Protein AF-S4NS08-F1 (afdb_monomer)

Structure (mmCIF, N/CA/C/O backbone):
data_AF-S4NS08-F1
#
_entry.id   AF-S4NS08-F1
#
loop_
_atom_site.group_PDB
_atom_site.id
_atom_site.type_symbol
_atom_site.label_atom_id
_atom_site.label_alt_id
_atom_site.label_comp_id
_atom_site.label_asym_id
_atom_site.label_entity_id
_atom_site.label_seq_id
_atom_site.pdbx_PDB_ins_code
_atom_site.Cartn_x
_atom_site.Cartn_y
_atom_site.Cartn_z
_atom_site.occupancy
_atom_site.B_iso_or_equiv
_atom_site.auth_seq_id
_atom_site.auth_comp_id
_atom_site.auth_asym_id
_atom_site.auth_atom_id
_atom_site.pdbx_PDB_model_num
ATOM 1 N N . LEU A 1 1 ? -10.485 -9.402 0.959 1.00 82.06 1 LEU A N 1
ATOM 2 C CA . LEU A 1 1 ? -9.587 -8.343 0.434 1.00 82.06 1 LEU A CA 1
ATOM 3 C C . LEU A 1 1 ? -9.906 -7.899 -0.992 1.00 82.06 1 LEU A C 1
ATOM 5 O O . LEU A 1 1 ? -10.132 -6.718 -1.177 1.00 82.06 1 LEU A O 1
ATOM 9 N N . ARG A 1 2 ? -10.010 -8.782 -1.997 1.00 86.94 2 ARG A N 1
ATOM 10 C CA . ARG A 1 2 ? -10.289 -8.351 -3.390 1.00 86.94 2 ARG A CA 1
ATOM 11 C C . ARG A 1 2 ? -11.571 -7.513 -3.561 1.00 86.94 2 ARG A C 1
ATOM 13 O O . ARG A 1 2 ? -11.562 -6.531 -4.291 1.00 86.94 2 ARG A O 1
ATOM 20 N N . CYS A 1 3 ? -12.643 -7.840 -2.831 1.00 93.06 3 CYS A N 1
ATOM 21 C CA . CYS A 1 3 ? -13.858 -7.009 -2.796 1.00 93.06 3 CYS A CA 1
ATOM 22 C C . CYS A 1 3 ? -13.621 -5.633 -2.151 1.00 93.06 3 CYS A C 1
ATOM 24 O O . CYS A 1 3 ? -14.190 -4.649 -2.607 1.00 93.06 3 CYS A O 1
ATOM 26 N N . LEU A 1 4 ? -12.763 -5.555 -1.124 1.00 93.31 4 LEU A N 1
ATOM 27 C CA . LEU A 1 4 ? -12.377 -4.282 -0.507 1.00 93.31 4 LEU A CA 1
ATOM 28 C C . LEU A 1 4 ? -11.552 -3.438 -1.482 1.00 93.31 4 LEU A C 1
ATOM 30 O O . LEU A 1 4 ? -11.809 -2.249 -1.594 1.00 93.31 4 LEU A O 1
ATOM 34 N N . ALA A 1 5 ? -10.637 -4.047 -2.244 1.00 94.06 5 ALA A N 1
ATOM 35 C CA . ALA A 1 5 ? -9.871 -3.346 -3.275 1.00 94.06 5 ALA A CA 1
ATOM 36 C C . ALA A 1 5 ? -10.764 -2.740 -4.366 1.00 94.06 5 ALA A C 1
ATOM 38 O O . ALA A 1 5 ? -10.539 -1.608 -4.780 1.00 94.06 5 ALA A O 1
ATOM 39 N N . ALA A 1 6 ? -11.811 -3.449 -4.794 1.00 94.25 6 ALA A N 1
ATOM 40 C CA . ALA A 1 6 ? -12.813 -2.879 -5.695 1.00 94.25 6 ALA A CA 1
ATOM 41 C C . ALA A 1 6 ? -13.646 -1.778 -5.008 1.00 94.25 6 ALA A C 1
ATOM 43 O O . ALA A 1 6 ? -13.922 -0.743 -5.604 1.00 94.25 6 ALA A O 1
ATOM 44 N N . GLY A 1 7 ? -14.020 -1.983 -3.741 1.00 95.38 7 GLY A N 1
ATOM 45 C CA . GLY A 1 7 ? -14.748 -1.001 -2.936 1.00 95.38 7 GLY A CA 1
ATOM 46 C C . GLY A 1 7 ? -13.971 0.293 -2.676 1.00 95.38 7 GLY A C 1
ATOM 47 O O . GLY A 1 7 ? -14.595 1.338 -2.544 1.00 95.38 7 GLY A O 1
ATOM 48 N N . ALA A 1 8 ? -12.635 0.243 -2.661 1.00 96.88 8 ALA A N 1
ATOM 49 C CA . ALA A 1 8 ? -11.761 1.405 -2.483 1.00 96.88 8 ALA A CA 1
ATOM 50 C C . ALA A 1 8 ? -11.921 2.476 -3.568 1.00 96.88 8 ALA A C 1
ATOM 52 O O . ALA A 1 8 ? -11.657 3.645 -3.310 1.00 96.88 8 ALA A O 1
ATOM 53 N N . LEU A 1 9 ? -12.390 2.083 -4.753 1.00 95.81 9 LEU A N 1
ATOM 54 C CA . LEU A 1 9 ? -12.628 2.987 -5.878 1.00 95.81 9 LEU A CA 1
ATOM 55 C C . LEU A 1 9 ? -14.002 3.667 -5.823 1.00 95.81 9 LEU A C 1
ATOM 57 O O . LEU A 1 9 ? -14.337 4.436 -6.716 1.00 95.81 9 LEU A O 1
ATOM 61 N N . ARG A 1 10 ? -14.836 3.362 -4.822 1.00 96.50 10 ARG A N 1
ATOM 62 C CA . ARG A 1 10 ? -16.149 3.997 -4.687 1.00 96.50 10 ARG A CA 1
ATOM 63 C C . ARG A 1 10 ? -16.029 5.347 -3.989 1.00 96.50 10 ARG A C 1
ATOM 65 O O . ARG A 1 10 ? -15.371 5.442 -2.955 1.00 96.50 10 ARG A O 1
ATOM 72 N N . ASP A 1 11 ? -16.770 6.336 -4.478 1.00 91.31 11 ASP A N 1
ATOM 73 C CA . ASP A 1 11 ? -16.823 7.694 -3.912 1.00 91.31 11 ASP A CA 1
ATOM 74 C C . ASP A 1 11 ? -17.187 7.715 -2.414 1.00 91.31 11 ASP A C 1
ATOM 76 O O . ASP A 1 11 ? -16.743 8.577 -1.657 1.00 91.31 11 ASP A O 1
ATOM 80 N N . ASP A 1 12 ? -17.991 6.745 -1.962 1.00 93.88 12 ASP A N 1
ATOM 81 C CA . ASP A 1 12 ? -18.496 6.641 -0.592 1.00 93.88 12 ASP A CA 1
ATOM 82 C C . ASP A 1 12 ? -17.594 5.838 0.361 1.00 93.88 12 ASP A C 1
ATOM 84 O O . ASP A 1 12 ? -17.915 5.712 1.548 1.00 93.88 12 ASP A O 1
ATOM 88 N N . VAL A 1 13 ? -16.433 5.347 -0.094 1.00 96.19 13 VAL A N 1
ATOM 89 C CA . VAL A 1 13 ? -15.523 4.543 0.744 1.00 96.19 13 VAL A CA 1
ATOM 90 C C . VAL A 1 13 ? -15.063 5.292 1.998 1.00 96.19 13 VAL A C 1
ATOM 92 O O . VAL A 1 13 ? -14.870 4.683 3.050 1.00 96.19 13 VAL A O 1
ATOM 95 N N . ALA A 1 14 ? -14.953 6.621 1.931 1.00 93.12 14 ALA A N 1
ATOM 96 C CA . ALA A 1 14 ? -14.541 7.450 3.061 1.00 93.12 14 ALA A CA 1
ATOM 97 C C . ALA A 1 14 ? -15.444 7.276 4.292 1.00 93.12 14 ALA A C 1
ATOM 99 O O . ALA A 1 14 ? -14.958 7.328 5.422 1.00 93.12 14 ALA A O 1
ATOM 100 N N . LEU A 1 15 ? -16.739 6.996 4.091 1.00 94.81 15 LEU A N 1
ATOM 101 C CA . LEU A 1 15 ? -17.668 6.726 5.188 1.00 94.81 15 LEU A CA 1
ATOM 102 C C . LEU A 1 15 ? -17.253 5.476 5.967 1.00 94.81 15 LEU A C 1
ATOM 104 O O . LEU A 1 15 ? -17.260 5.498 7.196 1.00 94.81 15 LEU A O 1
ATOM 108 N N . LEU A 1 16 ? -16.838 4.417 5.266 1.00 94.75 16 LEU A N 1
ATOM 109 C CA . LEU A 1 16 ? -16.332 3.188 5.877 1.00 94.75 16 LEU A CA 1
ATOM 110 C C . LEU A 1 16 ? -15.012 3.439 6.617 1.00 94.75 16 LEU A C 1
ATOM 112 O O . LEU A 1 16 ? -14.869 3.015 7.762 1.00 94.75 16 LEU A O 1
ATOM 116 N N . LEU A 1 17 ? -14.079 4.176 6.009 1.00 95.38 17 LEU A N 1
ATOM 117 C CA . LEU A 1 17 ? -12.778 4.489 6.621 1.00 95.38 17 LEU A CA 1
ATOM 118 C C . LEU A 1 17 ? -12.917 5.340 7.890 1.00 95.38 17 LEU A C 1
ATOM 120 O O . LEU A 1 17 ? -12.172 5.168 8.855 1.00 95.38 17 LEU A O 1
ATOM 124 N N . HIS A 1 18 ? -13.893 6.249 7.926 1.00 91.88 18 HIS A N 1
ATOM 125 C CA . HIS A 1 18 ? -14.195 7.023 9.126 1.00 91.88 18 HIS A CA 1
ATOM 126 C C . HIS A 1 18 ? -14.753 6.164 10.263 1.00 91.88 18 HIS A C 1
ATOM 128 O O . HIS A 1 18 ? -14.437 6.444 11.419 1.00 91.88 18 HIS A O 1
ATOM 134 N N . GLN A 1 19 ? -15.524 5.113 9.964 1.00 93.25 19 GLN A N 1
ATOM 135 C CA . GLN A 1 19 ? -15.951 4.156 10.992 1.00 93.25 19 GLN A CA 1
ATOM 136 C C . GLN A 1 19 ? -14.779 3.302 11.501 1.00 93.25 19 GLN A C 1
ATOM 138 O O . GLN A 1 19 ? -14.725 2.997 12.691 1.00 93.25 19 GLN A O 1
ATOM 143 N N . ASP A 1 20 ? -13.817 2.962 10.634 1.00 94.00 20 ASP A N 1
ATOM 144 C CA . ASP A 1 20 ? -12.636 2.169 11.011 1.00 94.00 20 ASP A CA 1
ATOM 145 C C . ASP A 1 20 ? -11.718 2.894 12.007 1.00 94.00 20 ASP A C 1
ATOM 147 O O . ASP A 1 20 ? -11.062 2.243 12.811 1.00 94.00 20 ASP A O 1
ATOM 151 N N . ARG A 1 21 ? -11.733 4.235 12.047 1.00 86.88 21 ARG A N 1
ATOM 152 C CA . ARG A 1 21 ? -10.878 5.063 12.927 1.00 86.88 21 ARG A CA 1
ATOM 153 C C . ARG A 1 21 ? -10.962 4.715 14.421 1.00 86.88 21 ARG A C 1
ATOM 155 O O . ARG A 1 21 ? -10.094 5.106 15.191 1.00 86.88 21 ARG A O 1
ATOM 162 N N . ARG A 1 22 ? -12.013 4.026 14.864 1.00 87.44 22 ARG A N 1
ATOM 163 C CA . ARG A 1 22 ? -12.130 3.581 16.256 1.00 87.44 22 ARG A CA 1
ATOM 164 C C . ARG A 1 22 ? -11.239 2.376 16.563 1.00 87.44 22 ARG A C 1
ATOM 166 O O . ARG A 1 22 ? -10.602 2.354 17.608 1.00 87.44 22 ARG A O 1
ATOM 173 N N . GLU A 1 23 ? -11.220 1.392 15.672 1.00 91.00 23 GLU A N 1
ATOM 174 C CA . GLU A 1 23 ? -10.586 0.086 15.905 1.00 91.00 23 GLU A CA 1
ATOM 175 C C . GLU A 1 23 ? -9.300 -0.094 15.083 1.00 91.00 23 GLU A C 1
ATOM 177 O O . GLU A 1 23 ? -8.513 -0.993 15.362 1.00 91.00 23 GLU A O 1
ATOM 182 N N . HIS A 1 24 ? -9.082 0.750 14.068 1.00 95.12 24 HIS A N 1
ATOM 183 C CA . HIS A 1 24 ? -7.971 0.681 13.113 1.00 95.12 24 HIS A CA 1
ATOM 184 C C . HIS A 1 24 ? -7.807 -0.721 12.505 1.00 95.12 24 HIS A C 1
ATOM 186 O O . HIS A 1 24 ? -6.692 -1.162 12.223 1.00 95.12 24 HIS A O 1
ATOM 192 N N . ALA A 1 25 ? -8.909 -1.453 12.313 1.00 95.31 25 ALA A N 1
ATOM 193 C CA . ALA A 1 25 ? -8.874 -2.873 11.986 1.00 95.31 25 ALA A CA 1
ATOM 194 C C . ALA A 1 25 ? -8.207 -3.122 10.627 1.00 95.31 25 ALA A C 1
ATOM 196 O O . ALA A 1 25 ? -7.455 -4.089 10.467 1.00 95.31 25 ALA A O 1
ATOM 197 N N . LEU A 1 26 ? -8.438 -2.228 9.659 1.00 96.88 26 LEU A N 1
ATOM 198 C CA . LEU A 1 26 ? -7.848 -2.323 8.325 1.00 96.88 26 LEU A CA 1
ATOM 199 C C . LEU A 1 26 ? -6.320 -2.196 8.363 1.00 96.88 26 LEU A C 1
ATOM 201 O O . LEU A 1 26 ? -5.621 -3.025 7.776 1.00 96.88 26 LEU A O 1
ATOM 205 N N . LEU A 1 27 ? -5.785 -1.199 9.072 1.00 97.00 27 LEU A N 1
ATOM 206 C CA . LEU A 1 27 ? -4.339 -0.959 9.115 1.00 97.00 27 LEU A CA 1
ATOM 207 C C . LEU A 1 27 ? -3.618 -1.808 10.163 1.00 97.00 27 LEU A C 1
ATOM 209 O O . LEU A 1 27 ? -2.474 -2.189 9.938 1.00 97.00 27 LEU A O 1
ATOM 213 N N . ALA A 1 28 ? -4.286 -2.232 11.234 1.00 96.69 28 ALA A N 1
ATOM 214 C CA . ALA A 1 28 ? -3.768 -3.277 12.117 1.00 96.69 28 ALA A CA 1
ATOM 215 C C . ALA A 1 28 ? -3.603 -4.607 11.361 1.00 96.69 28 ALA A C 1
ATOM 217 O O . ALA A 1 28 ? -2.618 -5.329 11.539 1.00 96.69 28 ALA A O 1
ATOM 218 N N . TYR A 1 29 ? -4.530 -4.928 10.449 1.00 97.00 29 TYR A N 1
ATOM 219 C CA . TYR A 1 29 ? -4.353 -6.055 9.540 1.00 97.00 29 TYR A CA 1
ATOM 220 C C . TYR A 1 29 ? -3.183 -5.815 8.570 1.00 97.00 29 TYR A C 1
ATOM 222 O O . TYR A 1 29 ? -2.312 -6.681 8.456 1.00 97.00 29 TYR A O 1
ATOM 230 N N . ALA A 1 30 ? -3.110 -4.637 7.941 1.00 97.69 30 ALA A N 1
ATOM 231 C CA . ALA A 1 30 ? -2.063 -4.295 6.976 1.00 97.69 30 ALA A CA 1
ATOM 232 C C . ALA A 1 30 ? -0.644 -4.266 7.574 1.00 97.69 30 ALA A C 1
ATOM 234 O O . ALA A 1 30 ? 0.312 -4.662 6.911 1.00 97.69 30 ALA A O 1
ATOM 235 N N . GLN A 1 31 ? -0.501 -3.902 8.851 1.00 97.25 31 GLN A N 1
ATOM 236 C CA . GLN A 1 31 ? 0.774 -3.895 9.579 1.00 97.25 31 GLN A CA 1
ATOM 237 C C . GLN A 1 31 ? 1.479 -5.262 9.569 1.00 97.25 31 GLN A C 1
ATOM 239 O O . GLN A 1 31 ? 2.698 -5.354 9.745 1.00 97.25 31 GLN A O 1
ATOM 244 N N . ARG A 1 32 ? 0.730 -6.345 9.339 1.00 96.75 32 ARG A N 1
ATOM 245 C CA . ARG A 1 32 ? 1.230 -7.723 9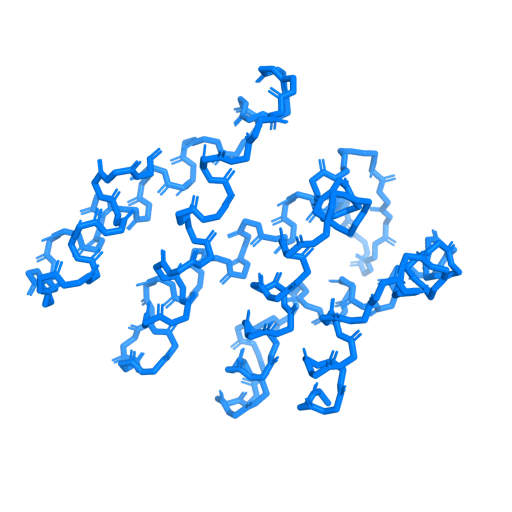.303 1.00 96.75 32 ARG A CA 1
ATOM 246 C C . ARG A 1 32 ? 1.540 -8.220 7.888 1.00 96.75 32 ARG A C 1
ATOM 248 O O . ARG A 1 32 ? 1.713 -9.424 7.734 1.00 96.75 32 ARG A O 1
ATOM 255 N N . VAL A 1 33 ? 1.634 -7.332 6.889 1.00 98.06 33 VAL A N 1
ATOM 256 C CA . VAL A 1 33 ? 1.807 -7.661 5.457 1.00 98.06 33 VAL A CA 1
ATOM 257 C C . VAL A 1 33 ? 2.835 -8.766 5.183 1.00 98.06 33 VAL A C 1
ATOM 259 O O . VAL A 1 33 ? 2.523 -9.719 4.480 1.00 98.06 33 VAL A O 1
ATOM 262 N N . GLU A 1 34 ? 4.005 -8.721 5.819 1.00 96.88 34 GLU A N 1
ATOM 263 C CA . GLU A 1 34 ? 5.084 -9.713 5.659 1.00 96.88 34 GLU A CA 1
ATOM 264 C C . GLU A 1 34 ? 4.683 -11.146 6.052 1.00 96.88 34 GLU A C 1
ATOM 266 O O . GLU A 1 34 ? 5.288 -12.115 5.600 1.00 96.88 34 GLU A O 1
ATOM 271 N N . ARG A 1 35 ? 3.678 -11.291 6.922 1.00 96.88 35 ARG A N 1
ATOM 272 C CA . ARG A 1 35 ? 3.190 -12.575 7.447 1.00 96.88 35 ARG A CA 1
ATOM 273 C C . ARG A 1 35 ? 1.961 -13.090 6.702 1.00 96.88 35 ARG A C 1
ATOM 275 O O . ARG A 1 35 ? 1.484 -14.178 7.018 1.00 96.88 35 ARG A O 1
ATOM 282 N N . LEU A 1 36 ? 1.414 -12.306 5.775 1.00 97.69 36 LEU A N 1
ATOM 283 C CA . LEU A 1 36 ? 0.230 -12.689 5.016 1.00 97.69 36 LEU A CA 1
ATOM 284 C C . LEU A 1 36 ? 0.605 -13.640 3.868 1.00 97.69 36 LEU A C 1
ATOM 286 O O . LEU A 1 36 ? 1.717 -13.558 3.343 1.00 97.69 36 LEU A O 1
ATOM 290 N N . PRO A 1 37 ? -0.316 -14.509 3.427 1.00 97.19 37 PRO A N 1
ATOM 291 C CA . PRO A 1 37 ? -0.196 -15.215 2.154 1.00 97.19 37 PRO A CA 1
ATOM 292 C C . PRO A 1 37 ? 0.019 -14.253 0.973 1.00 97.19 37 PRO A C 1
ATOM 294 O O . PRO A 1 37 ? -0.483 -13.130 0.982 1.00 97.19 37 PRO A O 1
ATOM 297 N N . ALA A 1 38 ? 0.746 -14.679 -0.064 1.00 95.75 38 ALA A N 1
ATOM 298 C CA . ALA A 1 38 ? 1.121 -13.807 -1.187 1.00 95.75 38 ALA A CA 1
ATOM 299 C C . ALA A 1 38 ? -0.086 -13.200 -1.935 1.00 95.75 38 ALA A C 1
ATOM 301 O O . ALA A 1 38 ? -0.046 -12.048 -2.364 1.00 95.75 38 ALA A O 1
ATOM 302 N N . ASP A 1 39 ? -1.181 -13.948 -2.060 1.00 95.88 39 ASP A N 1
ATOM 303 C CA . ASP A 1 39 ? -2.427 -13.479 -2.666 1.00 95.88 39 ASP A CA 1
ATOM 304 C C . ASP A 1 39 ? -3.146 -12.431 -1.803 1.00 95.88 39 ASP A C 1
ATOM 306 O O . ASP A 1 39 ? -3.742 -11.491 -2.339 1.00 95.88 39 ASP A O 1
ATOM 310 N N . GLU A 1 40 ? -3.058 -12.558 -0.478 1.00 97.62 40 GLU A N 1
ATOM 311 C CA . GLU A 1 40 ? -3.538 -11.550 0.466 1.00 97.62 40 GLU A CA 1
ATOM 312 C C . GLU A 1 40 ? -2.656 -10.299 0.451 1.00 97.62 40 GLU A C 1
ATOM 314 O O . GLU A 1 40 ? -3.198 -9.195 0.433 1.00 97.62 40 GLU A O 1
ATOM 319 N N . GLN A 1 41 ? -1.328 -10.446 0.370 1.00 98.25 41 GLN A N 1
ATOM 320 C CA . GLN A 1 41 ? -0.401 -9.318 0.205 1.00 98.25 41 GLN A CA 1
ATOM 321 C C . GLN A 1 41 ? -0.740 -8.505 -1.046 1.00 98.25 41 GLN A C 1
ATOM 323 O O . GLN A 1 41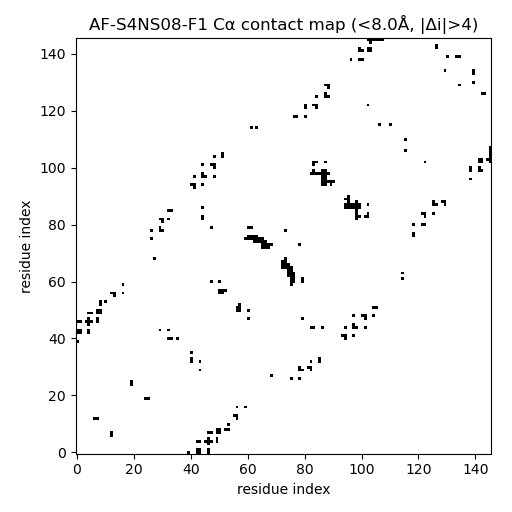 ? -0.856 -7.284 -0.973 1.00 98.25 41 GLN A O 1
ATOM 328 N N . LEU A 1 42 ? -0.974 -9.173 -2.181 1.00 98.06 42 LEU A N 1
ATOM 329 C CA . LEU A 1 42 ? -1.293 -8.495 -3.437 1.00 98.06 42 LEU A CA 1
ATOM 330 C C . LEU A 1 42 ? -2.658 -7.808 -3.372 1.00 98.06 42 LEU A C 1
ATOM 332 O O . LEU A 1 42 ? -2.805 -6.656 -3.778 1.00 98.06 42 LEU A O 1
ATOM 336 N N . ALA A 1 43 ? -3.663 -8.484 -2.813 1.00 97.88 43 ALA A N 1
ATOM 337 C CA . ALA A 1 43 ? -4.984 -7.892 -2.644 1.00 97.88 43 ALA A CA 1
ATOM 338 C C . ALA A 1 43 ? -4.969 -6.697 -1.674 1.00 97.88 43 ALA A C 1
ATOM 340 O O . ALA A 1 43 ? -5.733 -5.751 -1.868 1.00 97.88 43 ALA A O 1
ATOM 341 N N . LEU A 1 44 ? -4.112 -6.730 -0.650 1.00 98.44 44 LEU A N 1
ATOM 342 C CA . LEU A 1 44 ? -3.880 -5.617 0.266 1.00 98.44 44 LEU A CA 1
ATOM 343 C C . LEU A 1 44 ? -3.164 -4.453 -0.433 1.00 98.44 44 LEU A C 1
ATOM 345 O O . LEU A 1 44 ? -3.601 -3.313 -0.289 1.00 98.44 44 LEU A O 1
ATOM 349 N N . ALA A 1 45 ? -2.122 -4.733 -1.219 1.00 98.25 45 ALA A N 1
ATOM 350 C CA . ALA A 1 45 ? -1.406 -3.727 -1.999 1.00 98.25 45 ALA A CA 1
ATOM 351 C C . ALA A 1 45 ? -2.351 -3.003 -2.968 1.00 98.25 45 ALA A C 1
ATOM 353 O O . ALA A 1 45 ? -2.385 -1.776 -2.993 1.00 98.25 45 ALA A O 1
ATOM 354 N N . HIS A 1 46 ? -3.197 -3.746 -3.690 1.00 98.38 46 HIS A N 1
ATOM 355 C CA . HIS A 1 46 ? -4.219 -3.163 -4.563 1.00 98.38 46 HIS A CA 1
ATOM 356 C C . HIS A 1 46 ? -5.255 -2.349 -3.789 1.00 98.38 46 HIS A C 1
ATOM 358 O O . HIS A 1 46 ? -5.645 -1.280 -4.241 1.00 98.38 46 HIS A O 1
ATOM 364 N N . PHE A 1 47 ? -5.702 -2.829 -2.625 1.00 98.31 47 PHE A N 1
ATOM 365 C CA . PHE A 1 47 ? -6.630 -2.075 -1.787 1.00 98.31 47 PHE A CA 1
ATOM 366 C C . PHE A 1 47 ? -6.050 -0.720 -1.383 1.00 98.31 47 PHE A C 1
ATOM 368 O O . PHE A 1 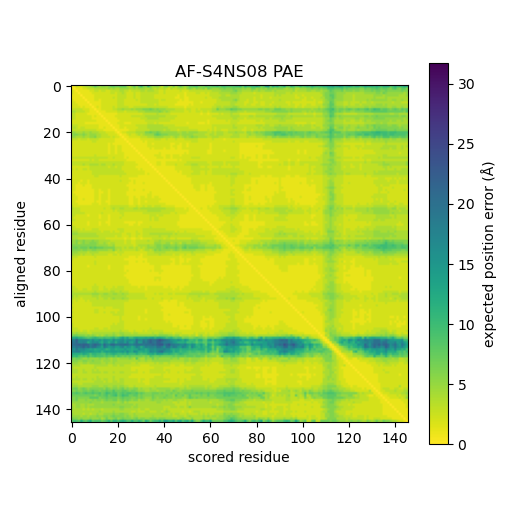47 ? -6.690 0.299 -1.621 1.00 98.31 47 PHE A O 1
ATOM 375 N N . ILE A 1 48 ? -4.831 -0.699 -0.843 1.00 98.12 48 ILE A N 1
ATOM 376 C CA . ILE A 1 48 ? -4.168 0.537 -0.412 1.00 98.12 48 ILE A CA 1
ATOM 377 C C . ILE A 1 48 ? -3.869 1.441 -1.611 1.00 98.12 48 ILE A C 1
ATOM 379 O O . ILE A 1 48 ? -4.134 2.635 -1.545 1.00 98.12 48 ILE A O 1
ATOM 383 N N . CYS A 1 49 ? -3.395 0.886 -2.728 1.00 97.75 49 CYS A N 1
ATOM 384 C CA . CYS A 1 49 ? -3.143 1.651 -3.947 1.00 97.75 49 CYS A CA 1
ATOM 385 C C . CYS A 1 49 ? -4.422 2.317 -4.480 1.00 97.75 49 CYS A C 1
ATOM 387 O O . CYS A 1 49 ? -4.400 3.499 -4.808 1.00 97.75 49 CYS A O 1
ATOM 389 N N . ASN A 1 50 ? -5.547 1.599 -4.504 1.00 98.00 50 ASN A N 1
ATOM 390 C CA . ASN A 1 50 ? -6.826 2.118 -4.995 1.00 98.00 50 ASN A CA 1
ATOM 391 C C . ASN A 1 50 ? -7.422 3.209 -4.098 1.00 98.00 50 ASN A C 1
ATOM 393 O O . ASN A 1 50 ? -8.146 4.070 -4.584 1.00 98.00 50 ASN A O 1
ATOM 397 N N . LEU A 1 51 ? -7.109 3.221 -2.800 1.00 97.31 51 LEU A N 1
ATOM 398 C CA . LEU A 1 51 ? -7.537 4.300 -1.905 1.00 97.31 51 LEU A CA 1
ATOM 399 C C . LEU A 1 51 ? -6.888 5.652 -2.252 1.00 97.31 51 LEU A C 1
ATOM 401 O O . LEU A 1 51 ? -7.349 6.676 -1.749 1.00 97.31 51 LEU A O 1
ATOM 405 N N . PHE A 1 52 ? -5.868 5.692 -3.115 1.00 96.00 52 PHE A N 1
ATOM 406 C CA . PHE A 1 52 ? -5.330 6.951 -3.636 1.00 96.00 52 PHE A CA 1
ATOM 407 C C . PHE A 1 52 ? -6.198 7.610 -4.715 1.00 96.00 52 PHE A C 1
ATOM 409 O O . PHE A 1 52 ? -5.980 8.784 -5.003 1.00 96.00 52 PHE A O 1
ATOM 416 N N . GLU A 1 53 ? -7.200 6.905 -5.252 1.00 94.81 53 GLU A N 1
ATOM 417 C CA . GLU A 1 53 ? -8.117 7.438 -6.271 1.00 94.81 53 GLU A CA 1
ATOM 418 C C . GLU A 1 53 ? -8.898 8.657 -5.761 1.00 94.81 53 GLU A C 1
ATOM 420 O O . GLU A 1 53 ? -9.038 9.660 -6.455 1.00 94.81 53 GLU A O 1
ATOM 425 N N . ASN A 1 54 ? -9.372 8.600 -4.512 1.00 91.88 54 ASN A N 1
ATOM 426 C CA . ASN A 1 54 ? -10.167 9.664 -3.908 1.00 91.88 54 ASN A CA 1
ATOM 427 C C . ASN A 1 54 ? -9.351 10.459 -2.880 1.00 91.88 54 ASN A C 1
ATOM 429 O O . ASN A 1 54 ? -8.609 9.902 -2.065 1.00 91.88 54 ASN A O 1
ATOM 433 N N . THR A 1 55 ? -9.538 11.783 -2.850 1.00 91.19 55 THR A N 1
ATOM 434 C CA . THR A 1 55 ? -8.816 12.666 -1.917 1.00 91.19 55 THR A CA 1
ATOM 435 C C . THR A 1 55 ? -9.013 12.245 -0.464 1.00 91.19 55 THR A C 1
ATOM 437 O O . THR A 1 55 ? -8.030 11.989 0.226 1.00 91.19 55 THR A O 1
ATOM 440 N N . SER A 1 56 ? -10.255 12.063 -0.022 1.00 92.06 56 SER A N 1
ATOM 441 C CA . SER A 1 56 ? -10.570 11.720 1.370 1.00 92.06 56 SER A CA 1
ATOM 442 C C . SER A 1 56 ? -9.972 10.387 1.833 1.00 92.06 56 SER A C 1
ATOM 444 O O . SER A 1 56 ? -9.569 10.261 2.987 1.00 92.06 56 SER A O 1
ATOM 446 N N . SER A 1 57 ? -9.902 9.378 0.959 1.00 94.50 57 SER A N 1
ATOM 447 C CA . SER A 1 57 ? -9.306 8.082 1.307 1.00 94.50 57 SER A CA 1
ATOM 448 C C . SER A 1 57 ? -7.782 8.129 1.309 1.00 94.50 57 SER A C 1
ATOM 450 O O . SER A 1 57 ? -7.161 7.542 2.195 1.00 94.50 57 SER A O 1
ATOM 452 N N . SER A 1 58 ? -7.175 8.881 0.387 1.00 94.31 58 SER A N 1
ATOM 453 C CA . SER A 1 58 ? -5.726 9.101 0.381 1.00 94.31 58 SER A CA 1
ATOM 454 C C . SER A 1 58 ? -5.264 9.891 1.613 1.00 94.31 58 SER A C 1
ATOM 456 O O . SER A 1 58 ? -4.269 9.539 2.236 1.00 94.31 58 SER A O 1
ATOM 458 N N . GLU A 1 59 ? -6.029 10.897 2.047 1.00 92.19 59 GLU A N 1
ATOM 459 C CA . GLU A 1 59 ? -5.755 11.649 3.278 1.00 92.19 59 GLU A CA 1
ATOM 460 C C . GLU A 1 59 ? -5.887 10.777 4.529 1.00 92.19 59 GLU A C 1
ATOM 462 O O . GLU A 1 59 ? -5.118 10.934 5.476 1.00 92.19 59 GLU A O 1
ATOM 467 N N . TRP A 1 60 ? -6.830 9.829 4.534 1.00 94.25 60 TRP A N 1
ATOM 468 C CA . TRP A 1 60 ? -6.936 8.846 5.607 1.00 94.25 60 TRP A CA 1
ATOM 469 C C . TRP A 1 60 ? -5.701 7.938 5.667 1.00 94.25 60 TRP A C 1
ATOM 471 O O . TRP A 1 60 ? -5.197 7.694 6.761 1.00 94.25 60 TRP A O 1
ATOM 481 N N . LEU A 1 61 ? -5.170 7.477 4.529 1.00 95.00 61 LEU A N 1
ATOM 482 C CA . LEU A 1 61 ? -3.934 6.681 4.496 1.00 95.00 61 LEU A CA 1
ATOM 483 C C . LEU A 1 61 ? -2.713 7.464 4.983 1.00 95.00 61 LEU A C 1
ATOM 485 O O . LEU A 1 61 ? -1.847 6.900 5.641 1.00 95.00 61 LEU A O 1
ATOM 489 N N . LEU A 1 62 ? -2.657 8.762 4.693 1.00 93.00 62 LEU A N 1
ATOM 490 C CA . LEU A 1 62 ? -1.545 9.638 5.071 1.00 93.00 62 LEU A CA 1
ATOM 491 C C . LEU A 1 62 ? -1.738 10.297 6.446 1.00 93.00 62 LEU A C 1
ATOM 493 O O . LEU A 1 62 ? -1.021 11.230 6.805 1.00 93.00 62 LEU A O 1
ATOM 497 N N . TYR A 1 63 ? -2.711 9.831 7.231 1.00 91.62 63 TYR A N 1
ATOM 498 C CA . TYR A 1 63 ? -2.995 10.404 8.536 1.00 91.62 63 TYR A CA 1
ATOM 499 C C . TYR A 1 63 ? -1.892 10.067 9.552 1.00 91.62 63 TYR A C 1
ATOM 501 O O . TYR A 1 63 ? -1.545 8.903 9.759 1.00 91.62 63 TYR A O 1
ATOM 509 N N . ILE A 1 64 ? -1.359 11.104 10.201 1.00 91.50 64 ILE A N 1
ATOM 510 C CA . ILE A 1 64 ? -0.186 11.007 11.087 1.00 91.50 64 ILE A CA 1
ATOM 511 C C . ILE A 1 64 ? -0.533 10.782 12.561 1.00 91.50 64 ILE A C 1
ATOM 513 O O . ILE A 1 64 ? 0.353 10.486 13.352 1.00 91.50 64 ILE A O 1
ATOM 517 N N . SER A 1 65 ? -1.800 10.948 12.963 1.00 91.56 65 SER A N 1
ATOM 518 C CA . SER A 1 65 ? -2.159 10.762 14.371 1.00 91.56 65 SER A CA 1
ATOM 519 C C . SER A 1 65 ? -1.878 9.334 14.813 1.00 91.56 65 SER A C 1
ATOM 521 O O . SER A 1 65 ? -2.281 8.377 14.149 1.00 91.56 65 SER A O 1
ATOM 523 N N . GLU A 1 66 ? -1.204 9.230 15.950 1.00 94.12 66 GLU A N 1
ATOM 524 C CA . GLU A 1 66 ? -0.777 7.957 16.500 1.00 94.12 66 GLU A CA 1
ATOM 525 C C . GLU A 1 66 ? -1.954 7.172 17.091 1.00 94.12 66 GLU A C 1
ATOM 527 O O . GLU A 1 66 ? -2.899 7.736 17.655 1.00 94.12 66 GLU A O 1
ATOM 532 N N . TRP A 1 67 ? -1.875 5.855 16.959 1.00 95.69 67 TRP A N 1
ATOM 533 C CA . TRP A 1 67 ? -2.775 4.876 17.553 1.00 95.69 67 TRP A CA 1
ATOM 534 C C . TRP A 1 67 ? -1.985 3.633 17.969 1.00 95.69 67 TRP A C 1
ATOM 536 O O . TRP A 1 67 ? -0.864 3.412 17.521 1.00 95.69 67 TRP A O 1
ATOM 546 N N . GLU A 1 68 ? -2.561 2.821 18.849 1.00 94.06 68 GLU A N 1
ATOM 547 C CA . GLU A 1 68 ? -1.887 1.657 19.428 1.00 94.06 68 GLU A CA 1
ATOM 548 C C . GLU A 1 68 ? -2.484 0.358 18.886 1.00 94.06 68 GLU A C 1
ATOM 550 O O . GLU A 1 68 ? -3.705 0.183 18.885 1.00 94.06 68 GLU A O 1
ATOM 555 N N . ALA A 1 69 ? -1.631 -0.586 18.491 1.00 92.50 69 ALA A N 1
ATOM 556 C CA . ALA A 1 69 ? -2.024 -1.977 18.280 1.00 92.50 69 ALA A CA 1
ATOM 557 C C . ALA A 1 69 ? -0.884 -2.927 18.634 1.00 92.50 69 ALA A C 1
ATOM 559 O O . ALA A 1 69 ? 0.274 -2.673 18.314 1.00 92.50 69 ALA A O 1
ATOM 560 N N . ASP A 1 70 ? -1.218 -4.031 19.308 1.00 88.06 70 ASP A N 1
ATOM 561 C CA . ASP A 1 70 ? -0.261 -5.060 19.737 1.00 88.06 70 ASP A CA 1
ATOM 562 C C . ASP A 1 70 ? 0.969 -4.499 20.493 1.00 88.06 70 ASP A C 1
ATOM 564 O O . ASP A 1 70 ? 2.075 -5.031 20.399 1.00 88.06 70 ASP A O 1
ATOM 568 N N . GLY A 1 71 ? 0.779 -3.410 21.252 1.00 90.19 71 GLY A N 1
ATOM 569 C CA . GLY A 1 71 ? 1.840 -2.727 22.005 1.00 90.19 71 GLY A CA 1
ATOM 570 C C . GLY A 1 71 ? 2.809 -1.903 21.147 1.00 90.19 71 GLY A C 1
ATOM 571 O O . GLY A 1 71 ? 3.908 -1.597 21.609 1.00 90.19 71 GLY A O 1
ATOM 572 N N . GLN A 1 72 ? 2.435 -1.591 19.904 1.00 93.06 72 GLN A N 1
ATOM 573 C CA . GLN A 1 72 ? 3.172 -0.711 19.003 1.00 93.06 72 GLN A CA 1
ATOM 574 C C . GLN A 1 72 ? 2.394 0.582 18.764 1.00 93.06 72 GLN A C 1
ATOM 576 O O . GLN A 1 72 ? 1.226 0.545 18.370 1.00 93.06 72 GLN A O 1
ATOM 581 N N . THR A 1 73 ? 3.096 1.706 18.887 1.00 95.25 73 THR A N 1
ATOM 582 C CA . THR A 1 73 ? 2.621 3.012 18.430 1.00 95.25 73 THR A CA 1
ATOM 583 C C . THR A 1 73 ? 2.743 3.094 16.908 1.00 95.25 73 THR A C 1
ATOM 585 O O . THR A 1 73 ? 3.843 3.089 16.344 1.00 95.25 73 THR A O 1
ATOM 588 N N . LEU A 1 74 ? 1.601 3.151 16.232 1.00 95.69 74 LEU A N 1
ATOM 589 C CA . LEU A 1 74 ? 1.454 3.169 14.781 1.00 95.69 74 LEU A CA 1
ATOM 590 C C . LEU A 1 74 ? 0.796 4.471 14.318 1.00 95.69 74 LEU A C 1
ATOM 592 O O . LEU A 1 74 ? 0.205 5.209 15.097 1.00 95.69 74 LEU A O 1
ATOM 596 N N . SER A 1 75 ? 0.887 4.737 13.021 1.00 95.06 75 SER A N 1
ATOM 597 C CA . SER A 1 75 ? 0.101 5.756 12.328 1.00 95.06 75 SER A CA 1
ATOM 598 C C . SER A 1 75 ? -0.262 5.231 10.945 1.00 95.06 75 SER A C 1
ATOM 600 O O . SER A 1 75 ? 0.355 4.277 10.449 1.00 95.06 75 SER A O 1
ATOM 602 N N . ASN A 1 76 ? -1.267 5.826 10.302 1.00 95.44 76 ASN A N 1
ATOM 603 C CA . ASN A 1 76 ? -1.735 5.310 9.018 1.00 95.44 76 ASN A CA 1
ATOM 604 C C . ASN A 1 76 ? -0.642 5.409 7.954 1.00 95.44 76 ASN A C 1
ATOM 606 O O . ASN A 1 76 ? -0.432 4.461 7.191 1.00 95.44 76 ASN A O 1
ATOM 610 N N . ILE A 1 77 ? 0.109 6.512 7.967 1.00 94.62 77 ILE A N 1
ATOM 611 C CA . ILE A 1 77 ? 1.204 6.717 7.027 1.00 94.62 77 ILE A CA 1
ATOM 612 C C . ILE A 1 77 ? 2.330 5.703 7.237 1.00 94.62 77 ILE A C 1
ATOM 614 O O . ILE A 1 77 ? 2.806 5.133 6.262 1.00 94.62 77 ILE A O 1
ATOM 618 N N . ARG A 1 78 ? 2.696 5.378 8.486 1.00 95.31 78 ARG A N 1
ATOM 619 C CA . ARG A 1 78 ? 3.735 4.373 8.771 1.00 95.31 78 ARG A CA 1
ATOM 620 C C . ARG A 1 78 ? 3.341 2.991 8.265 1.00 95.31 78 ARG A C 1
ATOM 622 O O . ARG A 1 78 ? 4.152 2.307 7.647 1.00 95.31 78 ARG A O 1
ATOM 629 N N . VAL A 1 79 ? 2.086 2.588 8.473 1.00 97.25 79 VAL A N 1
ATOM 630 C CA . VAL A 1 79 ? 1.588 1.303 7.958 1.00 97.25 79 VAL A CA 1
ATOM 631 C C . VAL A 1 79 ? 1.537 1.306 6.426 1.00 97.25 79 VAL A C 1
ATOM 633 O O . VAL A 1 79 ? 1.937 0.328 5.797 1.00 97.25 79 VAL A O 1
ATOM 636 N N . THR A 1 80 ? 1.100 2.408 5.814 1.00 97.31 80 THR A N 1
ATOM 637 C CA . THR A 1 80 ? 1.067 2.569 4.350 1.00 97.31 80 THR A CA 1
ATOM 638 C C . THR A 1 80 ? 2.470 2.470 3.749 1.00 97.31 80 THR A C 1
ATOM 640 O O . THR A 1 80 ? 2.682 1.704 2.807 1.00 97.31 80 THR A O 1
ATOM 643 N N . THR A 1 81 ? 3.446 3.168 4.335 1.00 97.06 81 THR A N 1
ATOM 644 C CA . THR A 1 81 ? 4.861 3.116 3.947 1.00 97.06 81 THR A CA 1
ATOM 645 C C . THR A 1 81 ? 5.422 1.712 4.091 1.00 97.06 81 THR A C 1
ATOM 647 O O . THR A 1 81 ? 6.046 1.214 3.158 1.00 97.06 81 THR A O 1
ATOM 650 N N . LYS A 1 82 ? 5.128 1.019 5.196 1.00 97.88 82 LYS A N 1
ATOM 651 C CA . LYS A 1 82 ? 5.545 -0.373 5.387 1.00 97.88 82 LYS A CA 1
ATOM 652 C C . LYS A 1 82 ? 5.038 -1.282 4.267 1.00 97.88 82 LYS A C 1
ATOM 654 O O . LYS A 1 82 ? 5.816 -2.053 3.709 1.00 97.88 82 LYS A O 1
ATOM 659 N N . VAL A 1 83 ? 3.752 -1.191 3.918 1.00 98.44 83 VAL A N 1
ATOM 660 C CA . VAL A 1 83 ? 3.185 -1.981 2.813 1.00 98.44 83 VAL A CA 1
ATOM 661 C C . VAL A 1 83 ? 3.854 -1.622 1.488 1.00 98.44 83 VAL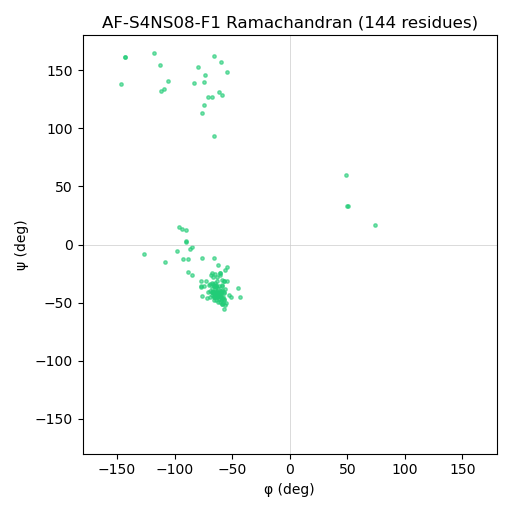 A C 1
ATOM 663 O O . VAL A 1 83 ? 4.204 -2.524 0.728 1.00 98.44 83 VAL A O 1
ATOM 666 N N . CYS A 1 84 ? 4.074 -0.333 1.228 1.00 98.31 84 CYS A N 1
ATOM 667 C CA . CYS A 1 84 ? 4.765 0.142 0.034 1.00 98.31 84 CYS A CA 1
ATOM 668 C C . CYS A 1 84 ? 6.172 -0.456 -0.085 1.00 98.31 84 CYS A C 1
ATOM 670 O O . CYS A 1 84 ? 6.475 -1.107 -1.083 1.00 98.31 84 CYS A O 1
ATOM 672 N N . VAL A 1 85 ? 7.006 -0.295 0.944 1.00 98.25 85 VAL A N 1
ATOM 673 C CA . VAL A 1 85 ? 8.388 -0.798 0.988 1.00 98.25 85 VAL A CA 1
ATOM 674 C C . VAL A 1 85 ? 8.420 -2.315 0.806 1.00 98.25 85 VAL A C 1
ATOM 676 O O . VAL A 1 85 ? 9.174 -2.816 -0.028 1.00 98.25 85 VAL A O 1
ATOM 679 N N . HIS A 1 86 ? 7.557 -3.044 1.521 1.00 98.38 86 HIS A N 1
ATOM 680 C CA . HIS A 1 86 ? 7.443 -4.501 1.403 1.00 98.38 86 HIS A CA 1
ATOM 681 C C . HIS A 1 86 ? 7.121 -4.943 -0.030 1.00 98.38 86 HIS A C 1
ATOM 683 O O . HIS A 1 86 ? 7.740 -5.867 -0.554 1.00 98.38 86 HIS A O 1
ATOM 689 N N . CYS A 1 87 ? 6.170 -4.275 -0.685 1.00 98.19 87 CYS A N 1
ATOM 690 C CA . CYS A 1 87 ? 5.763 -4.623 -2.044 1.00 98.19 87 CYS A CA 1
ATOM 691 C C . CYS A 1 87 ? 6.838 -4.252 -3.075 1.00 98.19 87 CYS A C 1
ATOM 693 O O . CYS A 1 87 ? 7.186 -5.084 -3.911 1.00 98.19 87 CYS A O 1
ATOM 695 N N . VAL A 1 88 ? 7.409 -3.043 -2.991 1.00 97.69 88 VAL A N 1
ATOM 696 C CA . VAL A 1 88 ? 8.479 -2.552 -3.884 1.00 97.69 88 VAL A CA 1
ATOM 697 C C . VAL A 1 88 ? 9.693 -3.480 -3.868 1.00 97.69 88 VAL A C 1
ATOM 699 O O . VAL A 1 88 ? 10.271 -3.759 -4.917 1.00 97.69 88 VAL A O 1
ATOM 702 N N . LEU A 1 89 ? 10.063 -3.984 -2.693 1.00 97.31 89 LEU A N 1
ATOM 703 C CA . LEU A 1 89 ? 11.222 -4.858 -2.510 1.00 97.31 89 LEU A CA 1
ATOM 704 C C . LEU A 1 89 ? 10.869 -6.349 -2.576 1.00 97.31 89 LEU A C 1
ATOM 706 O O . LEU A 1 89 ? 11.684 -7.196 -2.217 1.00 97.31 89 LEU A O 1
ATOM 710 N N . SER A 1 90 ? 9.670 -6.697 -3.047 1.00 96.50 90 SER A N 1
ATOM 711 C CA . SER A 1 90 ? 9.270 -8.091 -3.202 1.00 96.50 90 SER A CA 1
ATOM 712 C C . SER A 1 90 ? 9.951 -8.750 -4.404 1.00 96.50 90 SER A C 1
ATOM 714 O O . SER A 1 90 ? 10.047 -8.183 -5.500 1.00 96.50 90 SER A O 1
ATOM 716 N N . GLU A 1 91 ? 10.375 -10.004 -4.239 1.00 94.06 91 GLU A N 1
ATOM 717 C CA . GLU A 1 91 ? 10.838 -10.848 -5.347 1.00 94.06 91 GLU A CA 1
ATOM 718 C C . GLU A 1 91 ? 9.699 -11.220 -6.311 1.00 94.06 91 GLU A C 1
ATOM 720 O O . GLU A 1 91 ? 9.944 -11.452 -7.495 1.00 94.06 91 GLU A O 1
ATOM 725 N N . ALA A 1 92 ? 8.446 -11.213 -5.841 1.00 95.25 92 ALA A N 1
ATOM 726 C CA . ALA A 1 92 ? 7.284 -11.479 -6.677 1.00 95.25 92 ALA A CA 1
ATOM 727 C C . ALA A 1 92 ? 6.972 -10.273 -7.578 1.00 95.25 92 ALA A C 1
ATOM 729 O O . ALA A 1 92 ? 6.670 -9.180 -7.099 1.00 95.25 92 ALA A O 1
ATOM 730 N N . GLY A 1 93 ? 7.000 -10.489 -8.897 1.00 94.88 93 GLY A N 1
ATOM 731 C CA . GLY A 1 93 ? 6.820 -9.423 -9.889 1.00 94.88 93 GLY A CA 1
ATOM 732 C C . GLY A 1 93 ? 5.492 -8.668 -9.771 1.00 94.88 93 GLY A C 1
ATOM 733 O O . GLY A 1 93 ? 5.484 -7.450 -9.896 1.00 94.88 93 GLY A O 1
ATOM 734 N N . GLU A 1 94 ? 4.389 -9.362 -9.470 1.00 96.38 94 GLU A N 1
ATOM 735 C CA . GLU A 1 94 ? 3.068 -8.732 -9.298 1.00 96.38 94 GLU A CA 1
ATOM 736 C C . GLU A 1 94 ? 3.016 -7.815 -8.066 1.00 96.38 94 GLU A C 1
ATOM 738 O O . GLU A 1 94 ? 2.481 -6.710 -8.135 1.00 96.38 94 GLU A O 1
ATOM 743 N N . LEU A 1 95 ? 3.623 -8.239 -6.950 1.00 97.31 95 LEU A N 1
ATOM 744 C CA . LEU A 1 95 ? 3.737 -7.402 -5.752 1.00 97.31 95 LEU A CA 1
ATOM 745 C C . LEU A 1 95 ? 4.615 -6.186 -6.017 1.00 97.31 95 LEU A C 1
ATOM 747 O O . LEU A 1 95 ? 4.275 -5.084 -5.599 1.00 97.31 95 LEU A O 1
ATOM 751 N N . ARG A 1 96 ? 5.712 -6.374 -6.751 1.00 96.75 96 ARG A N 1
ATOM 752 C CA . ARG A 1 96 ? 6.600 -5.280 -7.140 1.00 96.75 96 ARG A CA 1
ATOM 753 C C . ARG A 1 96 ? 5.896 -4.259 -8.021 1.00 96.75 96 ARG A C 1
ATOM 755 O O . ARG A 1 96 ? 6.032 -3.06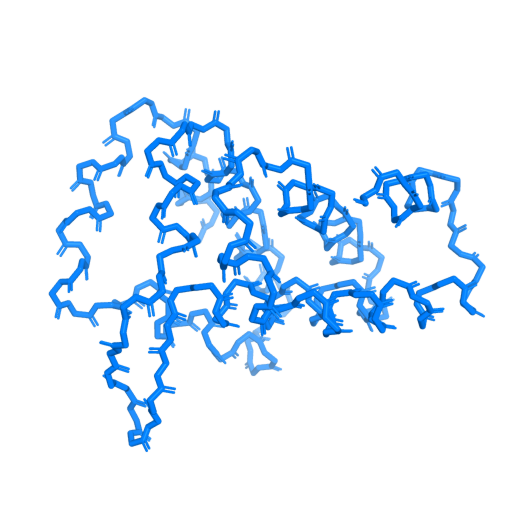4 -7.779 1.00 96.75 96 ARG A O 1
ATOM 762 N N . ASP A 1 97 ? 5.125 -4.709 -9.006 1.00 97.12 97 ASP A N 1
ATOM 763 C CA . ASP A 1 97 ? 4.351 -3.819 -9.872 1.00 97.12 97 ASP A CA 1
ATOM 764 C C . ASP A 1 97 ? 3.373 -2.964 -9.050 1.00 97.12 97 ASP A C 1
ATOM 766 O O . ASP A 1 97 ? 3.445 -1.732 -9.105 1.00 97.12 97 ASP A O 1
ATOM 770 N N . ALA A 1 98 ? 2.574 -3.599 -8.185 1.00 97.62 98 ALA A N 1
ATOM 771 C CA . ALA A 1 98 ? 1.671 -2.906 -7.264 1.00 97.62 98 ALA A CA 1
ATOM 772 C C . ALA A 1 98 ? 2.417 -1.965 -6.298 1.00 97.62 98 ALA A C 1
ATOM 774 O O . ALA A 1 98 ? 1.971 -0.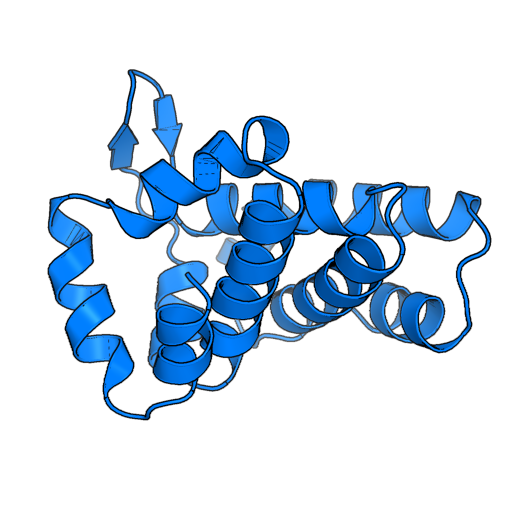847 -6.046 1.00 97.62 98 ALA A O 1
ATOM 775 N N . GLY A 1 99 ? 3.576 -2.390 -5.790 1.00 97.62 99 GLY A N 1
ATOM 776 C CA . GLY A 1 99 ? 4.428 -1.598 -4.909 1.00 97.62 99 GLY A CA 1
ATOM 777 C C . GLY A 1 99 ? 4.937 -0.325 -5.576 1.00 97.62 99 GLY A C 1
ATOM 778 O O . GLY A 1 99 ? 4.858 0.743 -4.982 1.00 97.62 99 GLY A O 1
ATOM 779 N N . THR A 1 100 ? 5.408 -0.401 -6.824 1.00 97.75 100 THR A N 1
ATOM 780 C CA . THR A 1 100 ? 5.869 0.794 -7.555 1.00 97.75 100 THR A CA 1
ATOM 781 C C . THR A 1 100 ? 4.740 1.761 -7.896 1.00 97.75 100 THR A C 1
ATOM 783 O O . THR A 1 100 ? 4.962 2.969 -7.899 1.00 97.75 100 THR A O 1
ATOM 786 N N . ALA A 1 101 ? 3.527 1.260 -8.152 1.00 97.62 101 ALA A N 1
ATOM 787 C CA . ALA A 1 101 ? 2.347 2.107 -8.312 1.00 97.62 101 ALA A CA 1
ATOM 788 C C . ALA A 1 101 ? 1.986 2.822 -7.000 1.00 97.62 101 ALA A C 1
ATOM 790 O O . ALA A 1 101 ? 1.746 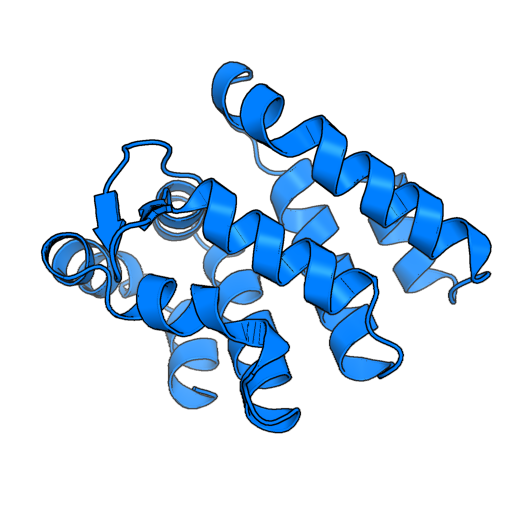4.027 -7.001 1.00 97.62 101 ALA A O 1
ATOM 791 N N . LEU A 1 102 ? 2.026 2.104 -5.874 1.00 97.38 102 LEU A N 1
ATOM 792 C CA . LEU A 1 102 ? 1.796 2.688 -4.556 1.00 97.38 102 LEU A CA 1
ATOM 793 C C . LEU A 1 102 ? 2.869 3.726 -4.189 1.00 97.38 102 LEU A C 1
ATOM 795 O O . LEU A 1 102 ? 2.519 4.798 -3.706 1.00 97.38 102 LEU A O 1
ATOM 799 N N . LEU A 1 103 ? 4.146 3.445 -4.463 1.00 96.88 103 LEU A N 1
ATOM 800 C CA . LEU A 1 103 ? 5.258 4.376 -4.244 1.00 96.88 103 LEU A CA 1
ATOM 801 C C . LEU A 1 103 ? 5.021 5.701 -4.971 1.00 96.88 103 LEU A C 1
ATOM 803 O O . LEU A 1 103 ? 5.094 6.760 -4.352 1.00 96.88 103 LEU A O 1
ATOM 807 N N . TYR A 1 104 ? 4.684 5.623 -6.259 1.00 95.62 104 TYR A N 1
ATOM 808 C CA . TYR A 1 104 ? 4.349 6.792 -7.063 1.00 95.62 104 TYR A CA 1
ATOM 809 C C . TYR A 1 104 ? 3.175 7.568 -6.457 1.00 95.62 104 TYR A C 1
ATOM 811 O O . TYR A 1 104 ? 3.302 8.758 -6.192 1.00 95.62 104 TYR A O 1
ATOM 819 N N . ASN A 1 105 ? 2.071 6.887 -6.134 1.00 95.12 105 ASN A N 1
ATOM 820 C CA . ASN A 1 105 ? 0.887 7.526 -5.558 1.00 95.12 105 ASN A CA 1
ATOM 821 C C . ASN A 1 105 ? 1.175 8.251 -4.233 1.00 95.12 105 ASN A C 1
ATOM 823 O O . ASN A 1 105 ? 0.655 9.345 -4.017 1.00 95.12 105 ASN A O 1
ATOM 827 N N . VAL A 1 106 ? 1.989 7.655 -3.354 1.00 93.06 106 VAL A N 1
ATOM 828 C CA . VAL A 1 106 ? 2.390 8.271 -2.079 1.00 93.06 106 VAL A CA 1
ATOM 829 C C . VAL A 1 106 ? 3.228 9.523 -2.328 1.00 93.06 106 VAL A C 1
ATOM 831 O O . VAL A 1 106 ? 2.977 10.550 -1.702 1.00 93.06 106 VAL A O 1
ATOM 834 N N . ALA A 1 107 ? 4.197 9.450 -3.239 1.00 90.31 107 ALA A N 1
ATOM 835 C CA . ALA A 1 107 ? 5.145 10.530 -3.485 1.00 90.31 107 ALA A CA 1
ATOM 836 C C . ALA A 1 107 ? 4.542 11.711 -4.257 1.00 90.31 107 ALA A C 1
ATOM 838 O O . ALA A 1 107 ? 4.827 12.866 -3.949 1.00 90.31 107 ALA A O 1
ATOM 839 N N . THR A 1 108 ? 3.637 11.448 -5.202 1.00 89.06 108 THR A N 1
ATOM 840 C CA . THR A 1 108 ? 2.992 12.505 -5.993 1.00 89.06 108 THR A CA 1
ATOM 841 C C . THR A 1 108 ? 1.750 13.092 -5.336 1.00 89.06 108 THR A C 1
ATOM 843 O O . THR A 1 108 ? 1.136 14.004 -5.895 1.00 89.06 108 THR A O 1
ATOM 846 N N . LYS A 1 109 ? 1.314 12.572 -4.181 1.00 87.56 109 LYS A N 1
ATOM 847 C CA . LYS A 1 109 ? 0.158 13.142 -3.494 1.00 87.56 109 LYS A CA 1
ATOM 848 C C . LYS A 1 109 ? 0.519 14.534 -2.983 1.00 87.56 109 L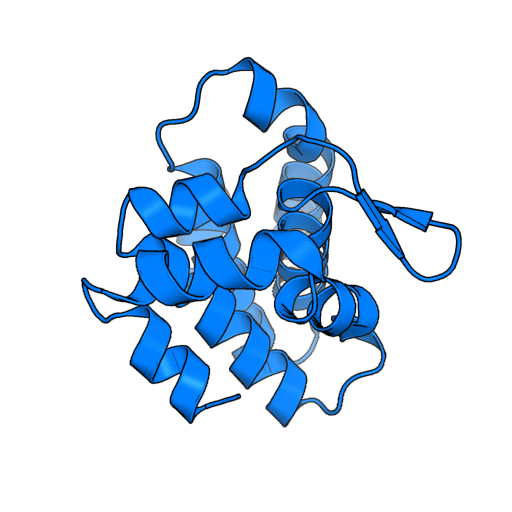YS A C 1
ATOM 850 O O . LYS A 1 109 ? 1.477 14.704 -2.238 1.00 87.56 109 LYS A O 1
ATOM 855 N N . GLU A 1 110 ? -0.300 15.526 -3.325 1.00 73.38 110 GLU A N 1
ATOM 856 C CA . GLU A 1 110 ? -0.198 16.858 -2.729 1.00 73.38 110 GLU A CA 1
ATOM 857 C C . GLU A 1 110 ? -0.550 16.784 -1.235 1.00 73.38 110 GLU A C 1
ATOM 859 O O . GLU A 1 110 ? -1.715 16.834 -0.838 1.00 73.38 110 GLU A O 1
ATOM 864 N N . VAL A 1 111 ? 0.470 16.626 -0.394 1.00 66.81 111 VAL A N 1
ATOM 865 C CA . VAL A 1 111 ? 0.364 16.662 1.067 1.00 66.81 111 VAL A CA 1
ATOM 866 C C . VAL A 1 111 ? 1.080 17.891 1.609 1.00 66.81 111 VAL A C 1
ATOM 868 O O . VAL A 1 111 ? 2.017 18.420 1.011 1.00 66.81 111 VAL A O 1
ATOM 871 N N . LYS A 1 112 ? 0.661 18.352 2.792 1.00 61.62 112 LYS A N 1
ATOM 872 C CA . LYS A 1 112 ? 1.451 19.334 3.542 1.00 61.62 112 LYS A CA 1
ATOM 873 C C . LYS A 1 112 ? 2.829 18.723 3.817 1.00 61.62 112 LYS A C 1
ATOM 875 O O . LYS A 1 112 ? 2.896 17.619 4.349 1.00 61.62 112 LYS A O 1
ATOM 880 N N . THR A 1 113 ? 3.892 19.457 3.493 1.00 56.59 113 THR A N 1
ATOM 881 C CA . THR A 1 113 ? 5.302 19.010 3.522 1.00 56.59 113 THR A CA 1
ATOM 882 C C . THR A 1 113 ? 5.696 18.224 4.778 1.00 56.59 113 THR A C 1
ATOM 884 O O . THR A 1 113 ? 6.392 17.222 4.681 1.00 56.59 113 THR A O 1
ATOM 887 N N . VAL A 1 114 ? 5.162 18.606 5.941 1.00 58.25 114 VAL A N 1
ATOM 888 C CA . VAL A 1 114 ? 5.429 17.958 7.238 1.00 58.25 114 VAL A CA 1
ATOM 889 C C . VAL A 1 114 ? 5.039 16.477 7.318 1.00 58.25 114 VAL A C 1
ATOM 891 O O . VAL A 1 114 ? 5.617 15.747 8.110 1.00 58.25 114 VAL A O 1
ATOM 894 N N . VAL A 1 115 ? 4.065 16.025 6.525 1.00 65.56 115 VAL A N 1
ATOM 895 C CA . VAL A 1 115 ? 3.612 14.623 6.521 1.00 65.56 115 VAL A CA 1
ATOM 896 C C . VAL A 1 115 ? 4.600 13.736 5.761 1.00 65.56 115 VAL A C 1
ATOM 898 O O . VAL A 1 115 ? 4.833 12.593 6.140 1.00 65.56 115 VAL A O 1
ATOM 901 N N . PHE A 1 116 ? 5.202 14.269 4.696 1.00 69.75 116 PHE A N 1
ATOM 902 C CA . PHE A 1 116 ? 6.117 13.513 3.846 1.00 69.75 116 PHE A CA 1
ATOM 903 C C . PHE A 1 116 ? 7.502 13.350 4.486 1.00 69.75 116 PHE A C 1
ATOM 905 O O . PHE A 1 116 ? 8.139 12.309 4.321 1.00 69.75 116 PHE A O 1
ATOM 912 N N . ASP A 1 117 ? 7.938 14.328 5.287 1.00 78.12 117 ASP A N 1
ATOM 913 C CA . ASP A 1 117 ? 9.216 14.270 6.005 1.00 78.12 117 ASP A CA 1
ATOM 914 C C . ASP A 1 117 ? 9.327 13.033 6.917 1.00 78.12 117 ASP A C 1
ATOM 916 O O . ASP A 1 117 ? 10.417 12.477 7.045 1.00 78.12 117 ASP A O 1
ATOM 920 N N . GLU A 1 118 ? 8.215 12.540 7.482 1.00 78.00 118 GLU A N 1
ATOM 921 C CA . GLU A 1 118 ? 8.216 11.368 8.374 1.00 78.00 118 GLU A CA 1
ATOM 922 C C . GLU A 1 118 ? 8.600 10.052 7.682 1.00 78.00 118 GLU A C 1
ATOM 924 O O . GLU A 1 118 ? 9.118 9.154 8.342 1.00 78.00 118 GLU A O 1
ATOM 929 N N . VAL A 1 119 ? 8.339 9.915 6.378 1.00 88.94 119 VAL A N 1
ATOM 930 C CA . VAL A 1 119 ? 8.470 8.634 5.651 1.00 88.94 119 VAL A CA 1
ATOM 931 C C . VAL A 1 119 ? 9.344 8.708 4.399 1.00 88.94 119 VAL A C 1
ATOM 933 O O . VAL A 1 119 ? 9.684 7.675 3.821 1.00 88.94 119 VAL A O 1
ATOM 936 N N . SER A 1 120 ? 9.748 9.914 3.995 1.00 89.50 120 SER A N 1
ATOM 937 C CA . SER A 1 120 ? 10.543 10.177 2.788 1.00 89.50 120 SER A CA 1
ATOM 938 C C . SER A 1 120 ? 11.821 9.338 2.706 1.00 89.50 120 SER A C 1
ATOM 940 O O . SER A 1 120 ? 12.120 8.771 1.659 1.00 89.50 120 SER A O 1
ATOM 942 N N . VAL A 1 121 ? 12.560 9.199 3.811 1.00 92.69 121 VAL A N 1
ATOM 943 C CA . VAL A 1 121 ? 13.817 8.434 3.843 1.00 92.69 121 VAL A CA 1
ATOM 944 C C . VAL A 1 121 ? 13.576 6.956 3.531 1.00 92.69 121 VAL A C 1
ATOM 946 O O . VAL A 1 121 ? 14.302 6.382 2.722 1.00 92.69 121 VAL A O 1
ATOM 949 N N . GLU A 1 122 ? 12.554 6.341 4.128 1.00 94.94 122 GLU A N 1
ATOM 950 C CA . GLU A 1 122 ? 12.235 4.922 3.918 1.00 94.94 122 GLU A CA 1
ATOM 951 C C . GLU A 1 122 ? 11.823 4.648 2.466 1.00 94.94 122 GLU A C 1
ATOM 953 O O . GLU A 1 122 ? 12.313 3.699 1.847 1.00 94.94 122 GLU A O 1
ATOM 958 N N . LEU A 1 123 ? 10.982 5.516 1.897 1.00 94.50 123 LEU A N 1
ATOM 959 C CA . LEU A 1 123 ? 10.525 5.413 0.510 1.00 94.50 123 LEU A CA 1
ATOM 960 C C . LEU A 1 123 ? 11.675 5.614 -0.487 1.00 94.50 123 LEU A C 1
ATOM 962 O O . LEU A 1 123 ? 11.834 4.809 -1.406 1.00 94.50 123 LEU A O 1
ATOM 966 N N . CYS A 1 124 ? 12.525 6.623 -0.275 1.00 94.31 124 CYS A N 1
ATOM 967 C CA . CYS A 1 124 ? 13.707 6.870 -1.106 1.00 94.31 124 CYS A CA 1
ATOM 968 C C . CYS A 1 124 ? 14.687 5.692 -1.067 1.00 94.31 124 CYS A C 1
ATOM 970 O O . CYS A 1 124 ? 15.205 5.278 -2.104 1.00 94.31 124 CYS A O 1
ATOM 972 N N . MET A 1 125 ? 14.931 5.116 0.113 1.00 95.81 125 MET A N 1
ATOM 973 C CA . MET A 1 125 ? 15.805 3.949 0.250 1.00 95.81 125 MET A CA 1
ATOM 974 C C . MET A 1 125 ? 15.241 2.727 -0.479 1.00 95.81 125 MET A C 1
ATOM 976 O O . MET A 1 125 ? 15.990 2.042 -1.179 1.00 95.81 125 MET A O 1
ATOM 980 N N . ALA A 1 126 ? 13.932 2.482 -0.381 1.00 96.44 126 ALA A N 1
ATOM 981 C CA . ALA A 1 126 ? 13.277 1.412 -1.127 1.00 96.44 126 ALA A CA 1
ATOM 982 C C . ALA A 1 126 ? 13.376 1.626 -2.645 1.00 96.44 126 ALA A C 1
ATOM 984 O O . ALA A 1 126 ? 13.684 0.683 -3.375 1.00 96.44 126 ALA A O 1
ATOM 985 N N . ALA A 1 127 ? 13.191 2.860 -3.124 1.00 95.50 127 ALA A N 1
ATOM 986 C CA . ALA A 1 127 ? 13.361 3.198 -4.533 1.00 95.50 127 ALA A CA 1
ATOM 987 C C . ALA A 1 127 ? 14.800 2.925 -5.001 1.00 95.50 127 ALA A C 1
ATOM 989 O O . ALA A 1 127 ? 15.003 2.214 -5.981 1.00 95.50 127 ALA A O 1
ATOM 990 N N . LEU A 1 128 ? 15.812 3.395 -4.265 1.00 95.56 128 LEU A N 1
ATOM 991 C CA . LEU A 1 128 ? 17.223 3.157 -4.592 1.00 95.56 128 LEU A CA 1
ATOM 992 C C . LEU A 1 128 ? 17.578 1.665 -4.615 1.00 95.56 128 LEU A C 1
ATOM 994 O O . LEU A 1 128 ? 18.291 1.210 -5.512 1.00 95.56 128 LEU A O 1
ATOM 998 N N . GLN A 1 129 ? 17.069 0.889 -3.658 1.00 96.25 129 GLN A N 1
ATOM 999 C CA . GLN A 1 129 ? 17.293 -0.553 -3.619 1.00 96.25 129 GLN A CA 1
ATOM 1000 C C . GLN A 1 129 ? 16.601 -1.271 -4.786 1.00 96.25 129 GLN A C 1
ATOM 1002 O O . GLN A 1 129 ? 17.195 -2.175 -5.372 1.00 96.25 129 GLN A O 1
ATOM 1007 N N . LEU A 1 130 ? 15.401 -0.835 -5.184 1.00 95.12 130 LEU A N 1
ATOM 1008 C CA . LEU A 1 130 ? 14.735 -1.315 -6.394 1.00 95.12 130 LEU A CA 1
ATOM 1009 C C . LEU A 1 130 ? 15.582 -1.040 -7.647 1.00 95.12 130 LEU A C 1
ATOM 1011 O O . LEU A 1 130 ? 15.721 -1.930 -8.483 1.00 95.12 130 LEU A O 1
ATOM 1015 N N . LEU A 1 131 ? 16.171 0.154 -7.790 1.00 93.19 131 LEU A N 1
ATOM 1016 C CA . LEU A 1 131 ? 17.005 0.504 -8.953 1.00 93.19 131 LEU A CA 1
ATOM 1017 C C . LEU A 1 131 ? 18.205 -0.434 -9.114 1.00 93.19 131 LEU A C 1
ATOM 1019 O O . LEU A 1 131 ? 18.573 -0.780 -10.238 1.00 93.19 131 LEU A O 1
ATOM 1023 N N . ALA A 1 132 ? 18.781 -0.897 -8.002 1.00 93.81 132 ALA A N 1
ATOM 1024 C CA . ALA A 1 132 ? 19.881 -1.856 -8.017 1.00 93.81 132 ALA A CA 1
ATOM 1025 C C . ALA A 1 132 ? 19.494 -3.211 -8.642 1.00 93.81 132 ALA A C 1
ATOM 1027 O O . ALA A 1 132 ? 20.372 -3.976 -9.034 1.00 93.81 132 ALA A O 1
ATOM 1028 N N . TRP A 1 133 ? 18.197 -3.515 -8.756 1.00 93.81 133 TRP A N 1
ATOM 1029 C CA . TRP A 1 133 ? 17.686 -4.749 -9.358 1.00 93.81 133 TRP A CA 1
ATOM 1030 C C . TRP A 1 133 ? 17.427 -4.637 -10.863 1.00 93.81 133 TRP A C 1
ATOM 1032 O O . TRP A 1 133 ? 16.941 -5.600 -11.454 1.00 93.81 133 TRP A O 1
ATOM 1042 N N . ALA A 1 134 ? 17.732 -3.488 -11.481 1.00 90.50 134 ALA A N 1
ATOM 1043 C CA . ALA A 1 134 ? 17.469 -3.212 -12.895 1.00 90.50 134 ALA A CA 1
ATOM 1044 C C . ALA A 1 134 ? 16.019 -3.572 -13.307 1.00 90.50 134 ALA A C 1
ATOM 1046 O O . ALA A 1 134 ? 15.809 -4.446 -14.154 1.00 90.50 134 ALA A O 1
ATOM 1047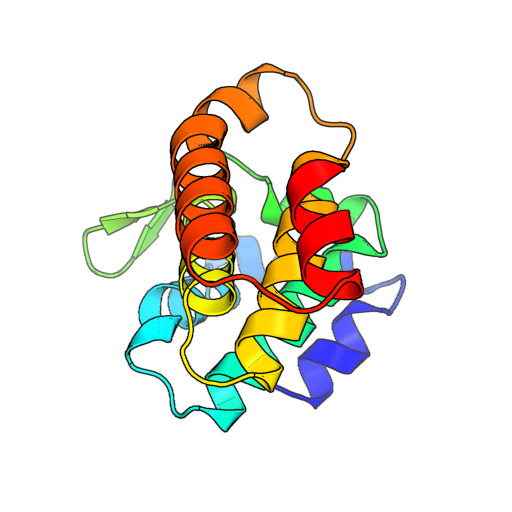 N N . PRO A 1 135 ? 14.999 -2.950 -12.680 1.00 91.19 135 PRO A N 1
ATOM 1048 C CA . PRO A 1 135 ? 13.600 -3.269 -12.938 1.00 91.19 135 PRO A CA 1
ATOM 1049 C C . PRO A 1 135 ? 13.201 -2.893 -14.373 1.00 91.19 135 PRO A C 1
ATOM 1051 O O . PRO A 1 135 ? 13.856 -2.084 -15.029 1.00 91.19 135 PRO A O 1
ATOM 1054 N N . GLY A 1 136 ? 12.087 -3.454 -14.852 1.00 91.81 136 GLY A N 1
ATOM 1055 C CA . GLY A 1 136 ? 11.521 -3.072 -16.148 1.00 91.81 136 GLY A CA 1
ATOM 1056 C C . GLY A 1 136 ? 11.147 -1.584 -16.214 1.00 91.81 136 GLY A C 1
ATOM 1057 O O . GLY A 1 136 ? 10.889 -0.952 -15.190 1.00 91.81 136 GLY A O 1
ATOM 1058 N N . GLU A 1 137 ? 11.074 -1.040 -17.430 1.00 94.00 137 GLU A N 1
ATOM 1059 C CA . GLU A 1 137 ? 10.905 0.398 -17.702 1.00 94.00 137 GLU A CA 1
ATOM 1060 C C . GLU A 1 137 ? 9.741 1.049 -16.939 1.00 94.00 137 GLU A C 1
ATOM 1062 O O . GLU A 1 137 ? 9.917 2.106 -16.343 1.00 94.00 137 GLU A O 1
ATOM 1067 N N . ALA A 1 138 ? 8.569 0.409 -16.894 1.00 91.88 138 ALA A N 1
ATOM 1068 C CA . ALA A 1 138 ? 7.405 0.964 -16.200 1.00 91.88 138 ALA A CA 1
ATOM 1069 C C . ALA A 1 138 ? 7.644 1.141 -14.688 1.00 91.88 138 ALA A C 1
ATOM 1071 O O . ALA A 1 138 ? 7.300 2.176 -14.119 1.00 91.88 138 ALA A O 1
ATOM 1072 N N . ALA A 1 139 ? 8.266 0.150 -14.045 1.00 91.56 139 ALA A N 1
ATOM 1073 C CA . ALA A 1 139 ? 8.611 0.195 -12.625 1.00 91.56 139 ALA A CA 1
ATOM 1074 C C . ALA A 1 139 ? 9.726 1.216 -12.351 1.00 91.56 139 ALA A C 1
ATOM 1076 O O . ALA A 1 139 ? 9.651 1.961 -11.375 1.00 91.56 139 ALA A O 1
ATOM 1077 N N . LEU A 1 140 ? 10.722 1.288 -13.241 1.00 92.62 140 LEU A N 1
ATOM 1078 C CA . LEU A 1 140 ? 11.790 2.285 -13.196 1.00 92.62 140 LEU A CA 1
ATOM 1079 C C . LEU A 1 140 ? 11.231 3.711 -13.280 1.00 92.62 140 LEU A C 1
ATOM 1081 O O . LEU A 1 140 ? 11.590 4.560 -12.470 1.00 92.62 140 LEU A O 1
ATOM 1085 N N . TRP A 1 141 ? 10.331 3.964 -14.231 1.00 94.44 141 TRP A N 1
ATOM 1086 C CA . TRP A 1 141 ? 9.723 5.277 -14.419 1.00 94.44 141 TRP A CA 1
ATOM 1087 C C . TRP A 1 141 ? 8.916 5.709 -13.196 1.00 94.44 141 TRP A C 1
ATOM 1089 O O . TRP A 1 141 ? 9.144 6.797 -12.678 1.00 94.44 141 TRP A O 1
ATOM 1099 N N . ARG A 1 142 ? 8.034 4.838 -12.686 1.00 93.50 142 ARG A N 1
ATOM 1100 C CA . ARG A 1 142 ? 7.251 5.126 -11.474 1.00 93.50 142 ARG A CA 1
ATOM 1101 C C . ARG A 1 142 ? 8.141 5.451 -10.276 1.00 93.50 142 ARG A C 1
ATOM 1103 O O . ARG A 1 142 ? 7.834 6.381 -9.548 1.00 93.50 142 ARG A O 1
ATOM 1110 N N . ALA A 1 143 ? 9.235 4.712 -10.087 1.00 90.88 143 ALA A N 1
ATOM 1111 C CA . ALA A 1 143 ? 10.138 4.913 -8.957 1.00 90.88 143 ALA A CA 1
ATOM 1112 C C . ALA A 1 143 ? 10.998 6.184 -9.058 1.00 90.88 143 ALA A C 1
ATOM 1114 O O . ALA A 1 143 ? 11.348 6.741 -8.027 1.00 90.88 143 ALA A O 1
ATOM 1115 N N . LEU A 1 144 ? 11.362 6.627 -10.267 1.00 90.94 144 LEU A N 1
ATOM 1116 C CA . LEU A 1 144 ? 12.166 7.841 -10.475 1.00 90.94 144 LEU A CA 1
ATOM 1117 C C . LEU A 1 144 ? 11.330 9.121 -10.596 1.00 90.94 144 LEU A C 1
ATOM 1119 O O . LEU A 1 144 ? 11.866 10.210 -10.408 1.00 90.94 144 LEU A O 1
ATOM 1123 N N . ALA A 1 145 ? 10.060 8.996 -10.987 1.00 89.69 145 ALA A N 1
ATOM 1124 C CA . ALA A 1 145 ? 9.119 10.110 -11.081 1.00 89.69 145 ALA A CA 1
ATOM 1125 C C . ALA A 1 145 ? 8.366 10.385 -9.767 1.00 89.69 145 ALA A C 1
ATOM 1127 O O . ALA A 1 145 ? 7.687 11.408 -9.679 1.00 89.69 145 ALA A O 1
ATOM 1128 N N . ALA A 1 146 ? 8.448 9.451 -8.815 1.00 81.44 146 ALA A N 1
ATOM 1129 C CA . ALA A 1 146 ? 8.028 9.611 -7.427 1.00 81.44 146 ALA A CA 1
ATOM 1130 C C . ALA A 1 146 ? 8.932 10.635 -6.725 1.00 81.44 146 ALA A C 1
ATOM 1132 O O . ALA A 1 146 ? 8.382 11.566 -6.101 1.00 81.44 146 ALA A O 1
#

Solvent-accessible surface area (backbone atoms only — not comparable to full-atom values): 7919 Å² total; per-residue (Å²): 91,62,67,53,22,61,45,30,68,41,93,67,37,44,62,58,57,62,62,36,68,81,74,40,56,70,53,64,55,46,64,44,43,94,78,46,57,71,72,55,38,43,26,46,42,45,22,60,42,30,20,56,75,40,69,70,39,33,52,55,43,56,30,72,70,75,48,79,56,99,92,38,88,42,28,38,35,60,37,49,50,50,48,28,44,55,20,40,70,37,88,50,65,70,36,20,53,43,10,24,52,32,46,22,54,64,50,67,48,94,62,68,68,77,63,48,67,79,48,46,67,61,53,51,50,42,40,55,57,39,57,76,66,67,57,58,68,72,51,46,49,32,49,75,74,61

Radius of gyration: 14.27 Å; Cα contacts (8 Å, |Δi|>4): 173; chains: 1; bounding box: 38×34×40 Å

Organism: NCBI:txid116150

Mean predicted aligned error: 3.46 Å

Nearest PDB structures (foldseek):
  8a1i-assembly2_I  TM=6.695E-01  e=8.095E-01  Mus musculus
  8oxm-assembly1_B  TM=6.270E-01  e=1.696E+00  Homo sapiens

pLDDT: mean 92.89, std 7.43, range [56.59, 98.44]

Sequence (146 aa):
LRCLAAGALRDDVALLLHQDRREHALLAYAQRVERLPADEQLALAHFICNLFENTSSSEWLLYISEWEADGQTLSNIRVTTKVCVHCVLSEAGELRDAGTALLYNVATKEVKTVVFDEVSVELCMAALQLLAWAPGEAALWRALAA

Secondary structure (DSSP, 8-state):
-HHHHHHTTSTTHHHHHHHHTTT-HHHHHHTTGGGS-HHHHHHHHHHHHHTTSSHHHHHHHT----EEETTEEE-HHHHHHHHHHHHHT-SSHHHHHHHHHHHHHHHHS---HHHHHTTHHHHHHHHHHHHTT---HHHHHHHHH-

Foldseek 3Di:
DQVLLVVLLDPCVLVVLVVCVVPVVLLLVLLCLVVDDPVVLLSNLSNLLSNLNDPSSVCQQLADDWDDDPRDTDHSVRSLLVSLLCQCPDPDPSSNLSSLSSLLSNVPDPDDPVSCVVRVVSSLVSLVVSVVVVDDPVSVCSSVND